Protein AF-A0A239ZWJ2-F1 (afdb_monomer_lite)

Radius of gyration: 12.0 Å; chains: 1; bounding box: 23×28×31 Å

Secondary structure (DSSP, 8-state):
--HHHHHHHHHHHHHTT-SEE-SGGGT--HHHHHHHHHHHHHTTSBS--EEETTEEEEETTT--B-HHHHHHHHHTHHHHHH---GGGHHHHH-

InterPro domains:
  IPR018597 Bacteriophage Tuc2009, YjcQ [PF09639] (4-92)
  IPR036388 Winged helix-like DNA-binding domain superfamily [G3DSA:1.10.10.10] (1-82)
  IPR036390 Winged helix DNA-binding domain superfamily [SSF46785] (5-81)

Sequence (94 aa):
MNKQKLRYAMLKEINKGKIRITAEDFDIEQDDFTEQAFFLKREGYITGYSKGDNLIWFDKGITWITESGEKYLRDNSALGKSYNLAKEIRDWIK

Organism: NCBI:txid643214

Structure (mmCIF, N/CA/C/O backbone):
data_AF-A0A239ZWJ2-F1
#
_entry.id   AF-A0A239ZWJ2-F1
#
loop_
_atom_site.group_PDB
_atom_site.id
_atom_site.type_symbol
_atom_site.label_atom_id
_atom_site.label_alt_id
_atom_site.label_comp_id
_atom_site.label_asym_id
_atom_site.label_entity_id
_atom_site.label_seq_id
_atom_site.pdbx_PDB_ins_code
_atom_site.Cartn_x
_atom_site.Cartn_y
_atom_site.Cartn_z
_atom_site.occupancy
_atom_site.B_iso_or_equiv
_atom_site.auth_seq_id
_atom_site.auth_comp_id
_atom_site.auth_asym_id
_atom_site.auth_atom_id
_atom_site.pdbx_PDB_model_num
ATOM 1 N N . MET A 1 1 ? -6.321 -13.435 -5.629 1.00 84.06 1 MET A N 1
ATOM 2 C CA . MET A 1 1 ? -5.676 -12.279 -4.990 1.00 84.06 1 MET A CA 1
ATOM 3 C C . MET A 1 1 ? -6.720 -11.303 -4.488 1.00 84.06 1 MET A C 1
ATOM 5 O O . MET A 1 1 ? -7.514 -10.769 -5.259 1.00 84.06 1 MET A O 1
ATOM 9 N N . ASN A 1 2 ? -6.720 -11.064 -3.186 1.00 92.88 2 ASN A N 1
ATOM 10 C CA . ASN A 1 2 ? -7.615 -10.146 -2.512 1.00 92.88 2 ASN A CA 1
ATOM 11 C C . ASN A 1 2 ? -7.077 -8.702 -2.563 1.00 92.88 2 ASN A C 1
ATOM 13 O O . ASN A 1 2 ? -6.165 -8.318 -1.826 1.00 92.88 2 ASN A O 1
ATOM 17 N N . LYS A 1 3 ? -7.702 -7.868 -3.403 1.00 94.69 3 LYS A N 1
ATOM 18 C CA . LYS A 1 3 ? -7.322 -6.457 -3.599 1.00 94.69 3 LYS A CA 1
ATOM 19 C C . LYS A 1 3 ? -7.401 -5.620 -2.313 1.00 94.69 3 LYS A C 1
ATOM 21 O O . LYS A 1 3 ? -6.581 -4.730 -2.108 1.00 94.69 3 LYS A O 1
ATOM 26 N N . GLN A 1 4 ? -8.362 -5.898 -1.426 1.00 95.12 4 GLN A N 1
ATOM 27 C CA . GLN A 1 4 ? -8.515 -5.168 -0.161 1.00 95.12 4 GLN A CA 1
ATOM 28 C C . GLN A 1 4 ? -7.336 -5.434 0.781 1.00 95.12 4 GLN A C 1
ATOM 30 O O . GLN A 1 4 ? -6.810 -4.491 1.380 1.00 95.12 4 GLN A O 1
ATOM 35 N N . LYS A 1 5 ? -6.901 -6.698 0.868 1.00 94.38 5 LYS A N 1
ATOM 36 C CA . LYS A 1 5 ? -5.719 -7.109 1.633 1.00 94.38 5 LYS A CA 1
ATOM 37 C C . LYS A 1 5 ? -4.442 -6.485 1.079 1.00 94.38 5 LYS A C 1
ATOM 39 O O . LYS A 1 5 ? -3.673 -5.927 1.855 1.00 94.38 5 LYS A O 1
ATOM 44 N N . LEU A 1 6 ? -4.260 -6.492 -0.244 1.00 95.31 6 LEU A N 1
ATOM 45 C CA . LEU A 1 6 ? -3.104 -5.859 -0.885 1.00 95.31 6 LEU A CA 1
ATOM 46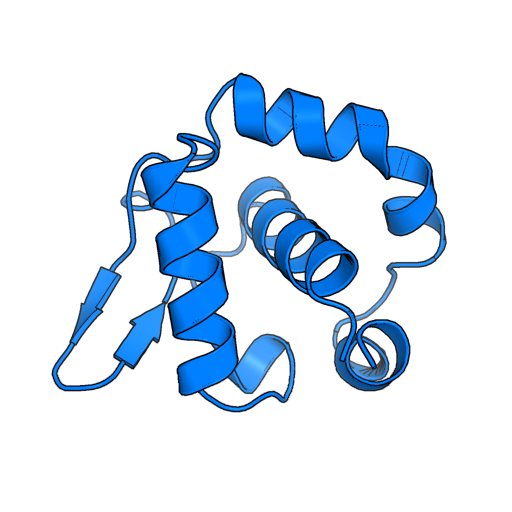 C C . LEU A 1 6 ? -3.032 -4.360 -0.565 1.00 95.31 6 LEU A C 1
ATOM 48 O O . LEU A 1 6 ? -2.027 -3.889 -0.039 1.00 95.31 6 LEU A O 1
ATOM 52 N N . ARG A 1 7 ? -4.129 -3.621 -0.774 1.00 96.69 7 ARG A N 1
ATOM 53 C CA . ARG A 1 7 ? -4.204 -2.189 -0.434 1.00 96.69 7 ARG A CA 1
ATOM 54 C C . ARG A 1 7 ? -3.922 -1.923 1.042 1.00 96.69 7 ARG A C 1
ATOM 56 O O . ARG A 1 7 ? -3.214 -0.974 1.369 1.00 96.69 7 ARG A O 1
ATOM 63 N N . TYR A 1 8 ? -4.458 -2.763 1.928 1.00 96.12 8 TYR A N 1
ATOM 64 C CA . TYR A 1 8 ? -4.184 -2.668 3.359 1.00 96.12 8 TYR A CA 1
ATOM 65 C C . TYR A 1 8 ? -2.694 -2.843 3.657 1.00 96.12 8 TYR A C 1
ATOM 67 O O . TYR A 1 8 ? -2.121 -2.020 4.364 1.00 96.12 8 TYR A O 1
ATOM 75 N N . ALA A 1 9 ? -2.061 -3.880 3.106 1.00 94.38 9 ALA A N 1
ATOM 76 C CA . ALA A 1 9 ? -0.648 -4.156 3.330 1.00 94.38 9 ALA A CA 1
ATOM 77 C C . ALA A 1 9 ? 0.248 -3.040 2.773 1.00 94.38 9 ALA A C 1
ATOM 79 O O . ALA A 1 9 ? 1.122 -2.550 3.482 1.00 94.38 9 ALA A O 1
ATOM 80 N N . MET A 1 10 ? -0.037 -2.559 1.562 1.00 95.50 10 MET A N 1
ATOM 81 C CA . MET A 1 10 ? 0.634 -1.412 0.942 1.00 95.50 10 MET A CA 1
ATOM 82 C C . MET A 1 10 ? 0.602 -0.168 1.841 1.00 95.50 10 MET A C 1
ATOM 84 O O . MET A 1 10 ? 1.647 0.399 2.161 1.00 95.50 10 MET A O 1
ATOM 88 N N . LEU A 1 11 ? -0.587 0.223 2.316 1.00 96.62 11 LEU A N 1
ATOM 89 C CA . LEU A 1 11 ? -0.742 1.334 3.261 1.00 96.62 11 LEU A CA 1
ATOM 90 C C . LEU A 1 11 ? -0.030 1.049 4.588 1.00 96.62 11 LEU A C 1
ATOM 92 O O . LEU A 1 11 ? 0.597 1.932 5.166 1.00 96.62 11 LEU A O 1
ATOM 96 N N . LYS A 1 12 ? -0.086 -0.189 5.082 1.00 94.50 12 LYS A N 1
ATOM 97 C CA . LYS A 1 12 ? 0.541 -0.561 6.350 1.00 94.50 12 LYS A CA 1
ATOM 98 C C . LYS A 1 12 ? 2.062 -0.427 6.291 1.00 94.50 12 LYS A C 1
ATOM 100 O O . LYS A 1 12 ? 2.645 0.033 7.270 1.00 94.50 12 LYS A O 1
ATOM 105 N N . GLU A 1 13 ? 2.694 -0.782 5.175 1.00 93.94 13 GLU A N 1
ATOM 106 C CA . GLU A 1 13 ? 4.141 -0.628 4.991 1.00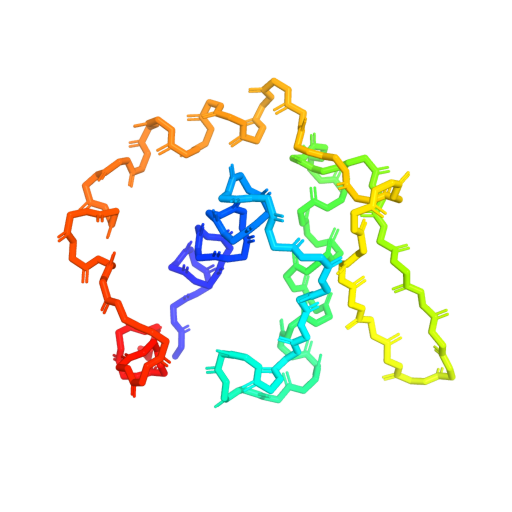 93.94 13 GLU A CA 1
ATOM 107 C C . GLU A 1 13 ? 4.565 0.845 4.908 1.00 93.94 13 GLU A C 1
ATOM 109 O O . GLU A 1 13 ? 5.568 1.218 5.524 1.00 93.94 13 GLU A O 1
ATOM 114 N N . ILE A 1 14 ? 3.766 1.711 4.264 1.00 95.00 14 ILE A N 1
ATOM 115 C CA . ILE A 1 14 ? 4.007 3.166 4.294 1.00 95.00 14 ILE A CA 1
ATOM 116 C C . ILE A 1 14 ? 3.898 3.672 5.742 1.00 95.00 14 ILE A C 1
ATOM 118 O O . ILE A 1 14 ? 4.784 4.376 6.224 1.00 95.00 14 ILE A O 1
ATOM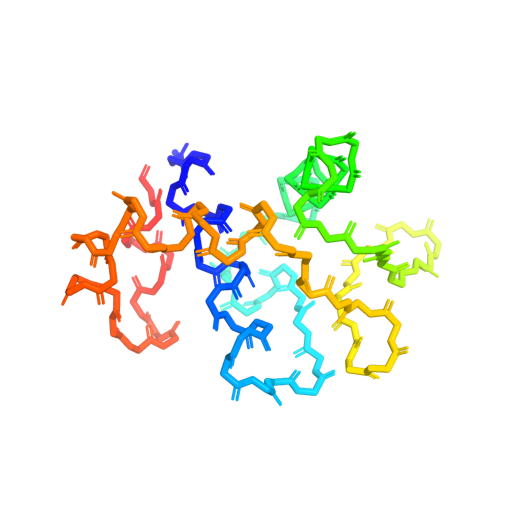 122 N N . ASN A 1 15 ? 2.856 3.255 6.473 1.00 93.50 15 ASN A N 1
ATOM 123 C CA . ASN A 1 15 ? 2.618 3.664 7.861 1.00 93.50 15 ASN A CA 1
ATOM 124 C C . ASN A 1 15 ? 3.709 3.177 8.829 1.00 93.50 15 ASN A C 1
ATOM 126 O O . ASN A 1 15 ? 3.962 3.814 9.847 1.00 93.50 15 ASN A O 1
ATOM 130 N N . LYS A 1 16 ? 4.347 2.035 8.546 1.00 91.44 16 LYS A N 1
ATOM 131 C CA . LYS A 1 16 ? 5.515 1.545 9.301 1.00 91.44 16 LYS A CA 1
ATOM 132 C C . LYS A 1 16 ? 6.782 2.364 9.024 1.00 91.44 16 LYS A C 1
ATOM 134 O O . LYS A 1 16 ? 7.786 2.164 9.701 1.00 91.44 16 LYS A O 1
ATOM 139 N N . GLY A 1 17 ? 6.748 3.274 8.050 1.00 89.62 17 GLY A N 1
ATOM 140 C CA . GLY A 1 17 ? 7.871 4.132 7.693 1.00 89.62 17 GLY A CA 1
ATOM 141 C C . GLY A 1 17 ? 8.914 3.451 6.811 1.00 89.62 17 GLY A C 1
ATOM 142 O O . GLY A 1 17 ? 10.068 3.889 6.807 1.00 89.62 17 GLY A O 1
ATOM 143 N N . LYS A 1 18 ? 8.539 2.393 6.075 1.00 90.44 18 LYS A N 1
ATOM 144 C CA . LYS A 1 18 ? 9.443 1.734 5.124 1.00 90.44 18 LYS A CA 1
ATOM 145 C C . LYS A 1 18 ? 9.891 2.736 4.053 1.00 90.44 18 LYS A C 1
ATOM 147 O O . LYS A 1 18 ? 9.096 3.534 3.565 1.00 90.44 18 LYS A O 1
ATOM 152 N N . ILE A 1 19 ? 11.185 2.722 3.721 1.00 93.25 19 ILE A N 1
ATOM 153 C CA . ILE A 1 19 ? 11.797 3.743 2.854 1.00 93.25 19 ILE A CA 1
ATOM 154 C C . ILE A 1 19 ? 11.312 3.620 1.409 1.00 93.25 19 ILE A C 1
ATOM 156 O O . ILE A 1 19 ? 10.988 4.635 0.800 1.00 93.25 19 ILE A O 1
ATOM 160 N N . ARG A 1 20 ? 11.269 2.392 0.883 1.00 95.38 20 ARG A N 1
ATOM 161 C CA . ARG A 1 20 ? 10.806 2.068 -0.467 1.00 95.38 20 ARG A CA 1
ATOM 162 C C . ARG A 1 20 ? 9.938 0.811 -0.422 1.00 95.38 20 ARG A C 1
ATOM 164 O O . ARG A 1 20 ? 10.273 -0.121 0.310 1.00 95.38 20 ARG A O 1
ATOM 171 N N . ILE A 1 21 ? 8.838 0.815 -1.169 1.00 95.50 21 ILE A N 1
ATOM 172 C CA . ILE A 1 21 ? 7.869 -0.285 -1.258 1.00 95.50 21 ILE A CA 1
ATOM 173 C C . ILE A 1 21 ? 7.600 -0.598 -2.731 1.00 95.50 21 ILE A C 1
ATOM 175 O O . ILE A 1 21 ? 7.146 0.288 -3.458 1.00 95.50 21 ILE A O 1
ATOM 179 N N . THR A 1 22 ? 7.857 -1.832 -3.157 1.00 95.94 22 THR A N 1
ATOM 180 C CA . THR A 1 22 ? 7.715 -2.295 -4.554 1.00 95.94 22 THR A CA 1
ATOM 181 C C . THR A 1 22 ? 6.772 -3.497 -4.661 1.00 95.94 22 THR A C 1
ATOM 183 O O . THR A 1 22 ? 6.364 -4.052 -3.644 1.00 95.94 22 THR A O 1
ATOM 186 N N . ALA A 1 23 ? 6.436 -3.926 -5.883 1.00 94.88 23 ALA A N 1
ATOM 187 C CA . ALA A 1 23 ? 5.665 -5.153 -6.116 1.00 94.88 23 ALA A CA 1
ATOM 188 C C . ALA A 1 23 ? 6.362 -6.411 -5.557 1.00 94.88 23 ALA A C 1
ATOM 190 O O . ALA A 1 23 ? 5.707 -7.271 -4.968 1.00 94.88 23 ALA A O 1
ATOM 191 N N . GLU A 1 24 ? 7.695 -6.472 -5.652 1.00 92.69 24 GLU A N 1
ATOM 192 C CA . GLU A 1 24 ? 8.516 -7.583 -5.147 1.00 92.69 24 GLU A CA 1
ATOM 193 C C . GLU A 1 24 ? 8.360 -7.798 -3.636 1.00 92.69 24 GLU A C 1
ATOM 195 O O . GLU A 1 24 ? 8.363 -8.932 -3.169 1.00 92.69 24 GLU A O 1
ATOM 200 N N . ASP A 1 25 ? 8.141 -6.729 -2.863 1.00 91.19 25 ASP A N 1
ATOM 201 C CA . ASP A 1 25 ? 7.921 -6.827 -1.414 1.00 91.19 25 ASP A CA 1
ATOM 202 C C . ASP A 1 25 ? 6.654 -7.609 -1.038 1.00 91.19 25 ASP A C 1
ATOM 204 O O . ASP A 1 25 ? 6.539 -8.093 0.090 1.00 91.19 25 ASP A O 1
ATOM 208 N N . PHE A 1 26 ? 5.696 -7.697 -1.963 1.00 90.94 26 PHE A N 1
ATOM 209 C CA . PHE A 1 26 ? 4.454 -8.460 -1.820 1.00 90.94 26 PHE A CA 1
ATOM 210 C C . PHE A 1 26 ? 4.493 -9.763 -2.621 1.00 90.94 26 PHE A C 1
ATOM 212 O O . PHE A 1 26 ? 3.576 -10.576 -2.506 1.00 90.94 26 PHE A O 1
ATOM 219 N N . ASP A 1 27 ? 5.560 -9.956 -3.399 1.00 91.06 27 ASP A N 1
ATOM 220 C CA . ASP A 1 27 ? 5.797 -11.106 -4.256 1.00 91.06 27 ASP A CA 1
ATOM 221 C C . ASP A 1 27 ? 4.654 -11.324 -5.274 1.00 91.06 27 ASP A C 1
ATOM 223 O O . ASP A 1 27 ? 4.138 -12.437 -5.452 1.00 91.06 27 ASP A O 1
ATOM 227 N N . ILE A 1 28 ? 4.231 -10.209 -5.888 1.00 91.94 28 ILE A N 1
ATOM 228 C CA . ILE A 1 28 ? 3.155 -10.084 -6.885 1.00 91.94 28 ILE A CA 1
ATOM 229 C C . ILE A 1 28 ? 3.668 -9.440 -8.178 1.00 91.94 28 ILE A C 1
ATOM 231 O O . ILE A 1 28 ? 4.739 -8.834 -8.204 1.00 91.94 28 ILE A O 1
ATOM 235 N N . GLU A 1 29 ? 2.852 -9.504 -9.228 1.00 94.12 29 GLU A N 1
ATOM 236 C CA . GLU A 1 29 ? 3.125 -8.837 -10.500 1.00 94.12 29 GLU A CA 1
ATOM 237 C C . GLU A 1 29 ? 3.067 -7.306 -10.381 1.00 94.12 29 GLU A C 1
ATOM 239 O O . GLU A 1 29 ? 2.268 -6.731 -9.629 1.00 94.12 29 GLU A O 1
ATOM 244 N N . GLN A 1 30 ? 3.890 -6.626 -11.181 1.00 94.94 30 GLN A N 1
ATOM 245 C CA . GLN A 1 30 ? 3.953 -5.163 -11.192 1.00 94.94 30 GLN A CA 1
ATOM 246 C C . GLN A 1 30 ? 2.614 -4.519 -11.579 1.00 94.94 30 GLN A C 1
ATOM 248 O O . GLN A 1 30 ? 2.270 -3.459 -11.046 1.00 94.94 30 GLN A O 1
ATOM 253 N N . ASP A 1 31 ? 1.853 -5.140 -12.479 1.00 95.06 31 ASP A N 1
ATOM 254 C CA . ASP A 1 31 ? 0.563 -4.621 -12.941 1.00 95.06 31 ASP A CA 1
ATOM 255 C C . ASP A 1 31 ? -0.470 -4.589 -11.813 1.00 95.06 31 ASP A C 1
ATOM 257 O O . ASP A 1 31 ? -1.179 -3.594 -11.643 1.00 95.06 31 ASP A O 1
ATOM 261 N N . ASP A 1 32 ? -0.494 -5.623 -10.973 1.00 95.31 32 ASP A N 1
ATOM 262 C CA . ASP A 1 32 ? -1.384 -5.681 -9.818 1.00 95.31 32 ASP A CA 1
ATOM 263 C C . ASP A 1 32 ? -1.040 -4.598 -8.788 1.00 95.31 32 ASP A C 1
ATOM 265 O O . ASP A 1 32 ? -1.926 -3.906 -8.271 1.00 95.31 32 ASP A O 1
ATOM 269 N N . PHE A 1 33 ? 0.255 -4.415 -8.506 1.00 96.19 33 PHE A N 1
ATOM 270 C CA . PHE A 1 33 ? 0.728 -3.348 -7.625 1.00 96.19 33 PHE A CA 1
ATOM 271 C C . PHE A 1 33 ? 0.354 -1.967 -8.179 1.00 96.19 33 PHE A C 1
ATOM 273 O O . PHE A 1 33 ? -0.148 -1.107 -7.451 1.00 96.19 33 PHE A O 1
ATOM 280 N N . THR A 1 34 ? 0.555 -1.771 -9.482 1.00 96.69 34 THR A N 1
ATOM 281 C CA . THR A 1 34 ? 0.262 -0.533 -10.214 1.00 96.69 34 THR A CA 1
ATOM 282 C C . THR A 1 34 ? -1.226 -0.197 -10.174 1.00 96.69 34 THR A C 1
ATOM 284 O O . THR A 1 34 ? -1.589 0.930 -9.825 1.00 96.69 34 THR A O 1
ATOM 287 N N . GLU A 1 35 ? -2.100 -1.173 -10.435 1.00 97.06 35 GLU A N 1
ATOM 288 C CA . GLU A 1 35 ? -3.553 -0.997 -10.357 1.00 97.06 35 GLU A CA 1
ATOM 289 C C . GLU A 1 35 ? -3.970 -0.521 -8.956 1.00 97.06 35 GLU A C 1
ATOM 291 O O . GLU A 1 35 ? -4.750 0.430 -8.812 1.00 97.06 35 GLU A O 1
ATOM 296 N N . GLN A 1 36 ? -3.420 -1.141 -7.905 1.00 97.81 36 GLN A N 1
ATOM 297 C CA . GLN A 1 36 ? -3.752 -0.764 -6.534 1.00 97.81 36 GLN A CA 1
ATOM 298 C C . GLN A 1 36 ? -3.146 0.585 -6.132 1.00 97.81 36 GLN A C 1
ATOM 300 O O . GLN A 1 36 ? -3.810 1.352 -5.435 1.00 97.81 36 GLN A O 1
ATOM 305 N N . ALA A 1 37 ? -1.944 0.928 -6.598 1.00 97.69 37 ALA A N 1
ATOM 306 C CA . ALA A 1 37 ? -1.344 2.241 -6.377 1.00 97.69 37 ALA A CA 1
ATOM 307 C C . ALA A 1 37 ? -2.180 3.365 -7.012 1.00 97.69 37 ALA A C 1
ATOM 309 O O . ALA A 1 37 ? -2.451 4.380 -6.362 1.00 97.69 37 ALA A O 1
ATOM 310 N N . PHE A 1 38 ? -2.665 3.161 -8.242 1.00 97.88 38 PHE A N 1
ATOM 311 C CA . PHE A 1 38 ? -3.575 4.096 -8.904 1.00 97.88 38 PHE A CA 1
ATOM 312 C C . PHE A 1 38 ? -4.891 4.244 -8.156 1.00 97.88 38 PHE A C 1
ATOM 314 O O . PHE A 1 38 ? -5.345 5.370 -7.955 1.00 97.88 38 PHE A O 1
ATOM 321 N N . PHE A 1 39 ? -5.485 3.137 -7.705 1.00 98.31 39 PHE A N 1
ATOM 322 C CA . PHE A 1 39 ? -6.685 3.182 -6.875 1.00 98.31 39 PHE A CA 1
ATOM 323 C C . PHE A 1 39 ? -6.439 4.002 -5.604 1.00 98.31 39 PHE A C 1
ATOM 325 O O . PHE A 1 39 ? -7.169 4.950 -5.329 1.00 98.31 39 PHE A O 1
ATOM 332 N N . LEU A 1 40 ? -5.376 3.689 -4.856 1.00 98.44 40 LEU A N 1
ATOM 333 C CA . LEU A 1 40 ? -5.057 4.373 -3.605 1.00 98.44 40 LEU A CA 1
ATOM 334 C C . LEU A 1 40 ? -4.866 5.877 -3.803 1.00 98.44 40 LEU A C 1
ATOM 336 O O . LEU A 1 40 ? -5.331 6.672 -2.987 1.00 98.44 40 LEU A O 1
ATOM 340 N N . LYS A 1 41 ? -4.209 6.277 -4.895 1.00 98.31 41 LYS A N 1
ATOM 341 C CA . LYS A 1 41 ? -4.009 7.687 -5.220 1.00 98.31 41 LYS A CA 1
ATOM 342 C C . LYS A 1 41 ? -5.303 8.369 -5.672 1.00 98.31 41 LYS A C 1
ATOM 344 O O . LYS A 1 41 ? -5.574 9.484 -5.228 1.00 98.31 41 LYS A O 1
ATOM 349 N N . ARG A 1 42 ? -6.090 7.725 -6.538 1.00 98.44 42 ARG A N 1
ATOM 350 C CA . ARG A 1 42 ? -7.344 8.275 -7.079 1.00 98.44 42 ARG A CA 1
ATOM 351 C C . ARG A 1 42 ? -8.384 8.502 -5.987 1.00 98.44 42 ARG A C 1
ATOM 353 O O . ARG A 1 42 ? -8.983 9.568 -5.950 1.00 98.44 42 ARG A O 1
ATOM 360 N N . GLU A 1 43 ? -8.541 7.543 -5.079 1.00 98.38 43 GLU A N 1
ATOM 361 C CA . GLU A 1 43 ? -9.467 7.645 -3.940 1.00 98.38 43 GLU A CA 1
ATOM 362 C C . GLU A 1 43 ? -8.905 8.508 -2.792 1.00 98.38 43 GLU A C 1
ATOM 364 O O . GLU A 1 43 ? -9.524 8.660 -1.740 1.00 98.38 43 GLU A O 1
ATOM 369 N N . GLY A 1 44 ? -7.707 9.074 -2.971 1.00 98.38 44 GLY A N 1
ATOM 370 C CA . GLY A 1 44 ? -7.108 10.006 -2.028 1.00 98.38 44 GLY A CA 1
ATOM 371 C C . GLY A 1 44 ? -6.597 9.370 -0.740 1.00 98.38 44 GLY A C 1
ATOM 372 O O . GLY A 1 44 ? -6.432 10.099 0.229 1.00 98.38 44 GLY A O 1
ATOM 373 N N . TYR A 1 45 ? -6.328 8.060 -0.701 1.00 98.56 45 TYR A N 1
ATOM 374 C CA . TYR A 1 45 ? -5.717 7.376 0.452 1.00 98.56 45 TYR A CA 1
ATOM 375 C C . TYR A 1 45 ? -4.214 7.659 0.592 1.00 98.56 45 TYR A C 1
ATOM 377 O O . TYR A 1 45 ? -3.657 7.560 1.687 1.00 98.56 45 TYR A O 1
ATOM 385 N N . ILE A 1 46 ? -3.557 8.006 -0.518 1.00 98.50 46 ILE A N 1
ATOM 386 C CA . ILE A 1 46 ? -2.156 8.440 -0.556 1.00 98.50 46 ILE A CA 1
ATOM 387 C C . ILE A 1 46 ? -1.996 9.727 -1.368 1.00 98.50 46 ILE A C 1
ATOM 389 O O . ILE A 1 46 ? -2.763 10.013 -2.291 1.00 98.50 46 ILE A O 1
ATOM 393 N N . THR A 1 47 ? -0.962 10.506 -1.061 1.00 97.88 47 THR A N 1
ATOM 394 C CA . THR A 1 47 ? -0.673 11.778 -1.741 1.00 97.88 47 THR A CA 1
ATOM 395 C C . THR A 1 47 ? -0.014 11.612 -3.103 1.00 97.88 47 THR A C 1
ATOM 397 O O . THR A 1 47 ? -0.158 12.497 -3.943 1.00 97.88 47 THR A O 1
ATOM 400 N N . GLY A 1 48 ? 0.689 10.512 -3.362 1.00 96.38 48 GLY A N 1
ATOM 401 C CA . GLY A 1 48 ? 1.464 10.323 -4.587 1.00 96.38 48 GLY A CA 1
ATOM 402 C C . GLY A 1 48 ? 2.152 8.967 -4.625 1.00 96.38 48 GLY A C 1
ATOM 403 O O . GLY A 1 48 ? 1.989 8.168 -3.712 1.00 96.38 48 GLY A O 1
ATOM 404 N N . TYR A 1 49 ? 2.905 8.726 -5.690 1.00 97.12 49 TYR A N 1
ATOM 405 C CA . TYR A 1 49 ? 3.778 7.569 -5.864 1.00 97.12 49 TYR A CA 1
ATOM 406 C C . TYR A 1 49 ? 4.916 7.943 -6.811 1.00 97.12 49 TYR A C 1
ATOM 408 O O . TYR A 1 49 ? 4.800 8.891 -7.594 1.00 97.12 49 TYR A O 1
ATOM 416 N N . SER A 1 50 ? 6.007 7.193 -6.741 1.00 97.19 50 SER A N 1
ATOM 417 C CA . SER A 1 50 ? 7.107 7.311 -7.689 1.00 97.19 50 SER A CA 1
ATOM 418 C C . SER A 1 50 ? 6.808 6.470 -8.929 1.00 97.19 50 SER A C 1
ATOM 420 O O . SER A 1 50 ? 6.142 5.435 -8.843 1.00 97.19 50 SER A O 1
ATOM 422 N N . LYS A 1 51 ? 7.292 6.917 -10.090 1.00 95.38 51 LYS A N 1
ATOM 423 C CA . LYS A 1 51 ? 7.159 6.188 -11.355 1.00 95.38 51 LYS A CA 1
ATOM 424 C C . LYS A 1 51 ? 8.462 6.220 -12.152 1.00 95.38 51 LYS A C 1
ATOM 426 O O . LYS A 1 51 ? 9.145 7.244 -12.171 1.00 95.38 51 LYS A O 1
ATOM 431 N N . GLY A 1 52 ? 8.758 5.111 -12.814 1.00 92.31 52 GLY A N 1
ATOM 432 C CA . GLY A 1 52 ? 9.769 4.957 -13.863 1.00 92.31 52 GLY A CA 1
ATOM 433 C C . GLY A 1 52 ? 9.121 4.324 -15.094 1.00 92.31 52 GLY A C 1
ATOM 434 O O . GLY A 1 52 ? 7.897 4.210 -15.116 1.00 92.31 52 GLY A O 1
ATOM 435 N N . ASP A 1 53 ? 9.919 3.904 -16.080 1.00 87.38 53 ASP A N 1
ATOM 436 C CA . ASP A 1 53 ? 9.454 3.450 -17.404 1.00 87.38 53 ASP A CA 1
ATOM 437 C C . ASP A 1 53 ? 8.148 2.645 -17.360 1.00 87.38 53 ASP A C 1
ATOM 439 O O . ASP A 1 53 ? 7.121 3.121 -17.833 1.00 87.38 53 ASP A O 1
ATOM 443 N N . ASN A 1 54 ? 8.172 1.480 -16.707 1.00 85.19 54 ASN A N 1
ATOM 444 C CA . ASN A 1 54 ? 7.006 0.608 -16.531 1.00 85.19 54 ASN A CA 1
ATOM 445 C C . ASN A 1 54 ? 6.817 0.175 -15.067 1.00 85.19 54 ASN A C 1
ATOM 447 O O . ASN A 1 54 ? 6.228 -0.865 -14.791 1.00 85.19 54 ASN A O 1
ATOM 451 N N . LEU A 1 55 ? 7.361 0.943 -14.118 1.00 93.12 55 LEU A N 1
ATOM 452 C CA . LEU A 1 55 ? 7.367 0.588 -12.698 1.00 93.12 55 LEU A CA 1
ATOM 453 C C . LEU A 1 55 ? 6.757 1.702 -11.848 1.00 93.12 55 LEU A C 1
ATOM 455 O O . LEU A 1 55 ? 7.025 2.887 -12.054 1.00 93.12 55 LEU A O 1
ATOM 459 N N . ILE A 1 56 ? 5.999 1.293 -10.836 1.00 95.94 56 ILE A N 1
ATOM 460 C CA . ILE A 1 56 ? 5.501 2.133 -9.746 1.00 95.94 56 ILE A CA 1
ATOM 461 C C . ILE A 1 56 ? 5.991 1.564 -8.427 1.00 95.94 56 ILE A C 1
ATOM 463 O O . ILE A 1 56 ? 5.954 0.354 -8.206 1.00 95.94 56 ILE A O 1
ATOM 467 N N . TRP A 1 57 ? 6.399 2.460 -7.538 1.00 97.25 57 TRP A N 1
ATOM 468 C CA . TRP A 1 57 ? 6.770 2.142 -6.167 1.00 97.25 57 TRP A CA 1
ATOM 469 C C . TRP A 1 57 ? 6.426 3.318 -5.250 1.00 97.25 57 TRP A C 1
ATOM 471 O O . TRP A 1 57 ? 6.163 4.438 -5.702 1.00 97.25 57 TRP A O 1
ATOM 481 N N . PHE A 1 58 ? 6.436 3.075 -3.944 1.00 97.50 58 PHE A N 1
ATOM 482 C CA . PHE A 1 58 ? 6.276 4.133 -2.950 1.00 97.50 58 PHE A CA 1
ATOM 483 C C . PHE A 1 58 ? 7.612 4.457 -2.313 1.00 97.50 58 PHE A C 1
ATOM 485 O O . PHE A 1 58 ? 8.311 3.549 -1.879 1.00 97.50 58 PHE A O 1
ATOM 492 N N . ASP A 1 59 ? 7.934 5.745 -2.231 1.00 96.44 59 ASP A N 1
ATOM 493 C CA . ASP A 1 59 ? 9.108 6.253 -1.527 1.00 96.44 59 ASP A CA 1
ATOM 494 C C . ASP A 1 59 ? 8.689 7.150 -0.368 1.00 96.44 59 ASP A C 1
ATOM 496 O O . ASP A 1 59 ? 7.816 8.020 -0.506 1.00 96.44 59 ASP A O 1
ATOM 500 N N . LYS A 1 60 ? 9.388 7.006 0.756 1.00 93.38 60 LYS A N 1
ATOM 501 C CA . LYS A 1 60 ? 9.334 7.971 1.851 1.00 93.38 60 LYS A CA 1
ATOM 502 C C . LYS A 1 60 ? 9.715 9.358 1.325 1.00 93.38 60 LYS A C 1
ATOM 504 O O . LYS A 1 60 ? 10.732 9.516 0.658 1.00 93.38 60 LYS A O 1
ATOM 509 N N . GLY A 1 61 ? 8.904 10.367 1.639 1.00 92.19 61 GLY A N 1
ATOM 510 C CA . GLY A 1 61 ? 9.084 11.733 1.134 1.00 92.19 61 GLY A CA 1
ATOM 511 C C . GLY A 1 61 ? 8.205 12.074 -0.072 1.00 92.19 61 GLY A C 1
ATOM 512 O O . GLY A 1 61 ? 7.858 13.239 -0.250 1.00 92.19 61 GLY A O 1
ATOM 513 N N . ILE A 1 62 ? 7.787 11.073 -0.851 1.00 95.00 62 ILE A N 1
ATOM 514 C CA . ILE A 1 62 ? 6.922 11.243 -2.032 1.00 95.00 62 ILE A CA 1
ATOM 515 C C . ILE A 1 62 ? 5.514 10.723 -1.737 1.00 95.00 62 ILE A C 1
ATOM 517 O O . ILE A 1 62 ? 4.510 11.370 -2.045 1.00 95.00 62 ILE A O 1
ATOM 521 N N . THR A 1 63 ? 5.442 9.5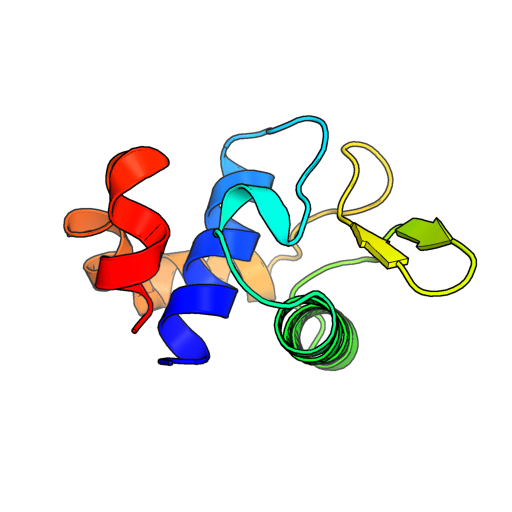43 -1.125 1.00 97.69 63 THR A N 1
ATOM 522 C CA . THR A 1 63 ? 4.188 8.873 -0.789 1.00 97.69 63 THR A CA 1
ATOM 523 C C . THR A 1 63 ? 3.868 9.084 0.682 1.00 97.69 63 THR A C 1
ATOM 525 O O . THR A 1 63 ? 4.554 8.557 1.556 1.00 97.69 63 THR A O 1
ATOM 528 N N . TRP A 1 64 ? 2.804 9.833 0.953 1.00 96.81 64 TRP A N 1
ATOM 529 C CA . TRP A 1 64 ? 2.274 10.042 2.295 1.00 96.81 64 TRP A CA 1
ATOM 530 C C . TRP A 1 64 ? 0.872 9.458 2.385 1.00 96.81 64 TRP A C 1
ATOM 532 O O . TRP A 1 64 ? 0.090 9.570 1.439 1.00 96.81 64 TRP A O 1
ATOM 542 N N . ILE A 1 65 ? 0.556 8.840 3.521 1.00 97.75 65 ILE A N 1
ATOM 543 C CA . ILE A 1 65 ? -0.814 8.440 3.837 1.00 97.75 65 ILE A CA 1
ATOM 544 C C . ILE A 1 65 ? -1.603 9.697 4.196 1.00 97.75 65 ILE A C 1
ATOM 546 O O . ILE A 1 65 ? -1.116 10.560 4.922 1.00 97.75 65 ILE A O 1
ATOM 550 N N . THR A 1 66 ? -2.812 9.804 3.664 1.00 98.44 66 THR A N 1
ATOM 551 C CA . THR A 1 66 ? -3.754 10.872 4.013 1.00 98.44 66 THR A CA 1
ATOM 552 C C . THR A 1 66 ? -4.611 10.465 5.211 1.00 98.44 66 THR A C 1
ATOM 554 O O . THR A 1 66 ? -4.668 9.294 5.583 1.00 98.44 66 THR A O 1
ATOM 557 N N . GLU A 1 67 ? -5.383 11.399 5.766 1.00 98.19 67 GLU A N 1
ATOM 558 C CA . GLU A 1 67 ? -6.347 11.084 6.828 1.00 98.19 67 GLU A CA 1
ATOM 559 C C . GLU A 1 67 ? -7.314 9.947 6.438 1.00 98.19 67 GLU A C 1
ATOM 561 O O . GLU A 1 67 ? -7.598 9.057 7.245 1.00 98.19 67 GLU A O 1
ATOM 566 N N . SER A 1 68 ? -7.785 9.920 5.184 1.00 98.25 68 SER A N 1
ATOM 567 C CA . SER A 1 68 ? -8.659 8.847 4.698 1.00 98.25 68 SER A CA 1
ATOM 568 C C . SER A 1 68 ? -7.927 7.504 4.624 1.00 98.25 68 SER A C 1
ATOM 570 O O . SER A 1 68 ? -8.521 6.468 4.928 1.00 98.25 68 SER A O 1
ATOM 572 N N . GLY A 1 69 ? -6.637 7.501 4.273 1.00 98.06 69 GLY A N 1
ATOM 573 C CA . GLY A 1 69 ? -5.798 6.303 4.281 1.00 98.06 69 GLY A CA 1
ATOM 574 C C . GLY A 1 69 ? -5.558 5.771 5.694 1.00 98.06 69 GLY A C 1
ATOM 575 O O . GLY A 1 69 ? -5.654 4.563 5.928 1.00 98.06 69 GLY A O 1
ATOM 576 N N . GLU A 1 70 ? -5.346 6.652 6.672 1.00 97.88 70 GLU A N 1
ATOM 577 C CA . GLU A 1 70 ? -5.263 6.249 8.078 1.00 97.88 70 GLU A CA 1
ATOM 578 C C . GLU A 1 70 ? -6.595 5.691 8.583 1.00 97.88 70 GLU A C 1
ATOM 580 O O . GLU A 1 70 ? -6.625 4.671 9.278 1.00 97.88 70 GLU A O 1
ATOM 585 N N . LYS A 1 71 ? -7.713 6.328 8.211 1.00 98.00 71 LYS A N 1
ATOM 586 C CA . LYS A 1 71 ? -9.049 5.829 8.545 1.00 98.00 71 LYS A CA 1
ATOM 587 C C . LYS A 1 71 ? -9.266 4.434 7.962 1.00 98.00 71 LYS A C 1
ATOM 589 O O . LYS A 1 71 ? -9.694 3.545 8.693 1.00 98.00 71 LYS A O 1
ATOM 594 N N . TYR A 1 72 ? -8.892 4.215 6.702 1.00 97.19 72 TYR A N 1
ATOM 595 C CA . TYR A 1 72 ? -8.951 2.898 6.071 1.00 97.19 72 TYR A CA 1
ATOM 596 C C . TYR A 1 72 ? -8.164 1.851 6.874 1.00 97.19 72 TYR A C 1
ATOM 598 O O . TYR A 1 72 ? -8.673 0.756 7.124 1.00 97.19 72 TYR A O 1
ATOM 606 N N . LEU A 1 73 ? -6.950 2.177 7.334 1.00 96.38 73 LEU A N 1
ATOM 607 C CA . LEU A 1 73 ? -6.150 1.276 8.170 1.00 96.38 73 LEU A CA 1
ATOM 608 C C . LEU A 1 73 ? -6.819 0.956 9.517 1.00 96.38 73 LEU A C 1
ATOM 610 O O . LEU A 1 73 ? -6.738 -0.188 9.973 1.00 96.38 73 LEU A O 1
ATOM 614 N N . ARG A 1 74 ? -7.473 1.936 10.153 1.00 95.88 74 ARG A N 1
ATOM 615 C CA . ARG A 1 74 ? -8.201 1.741 11.420 1.00 95.88 74 ARG A CA 1
ATOM 616 C C . ARG A 1 74 ? -9.443 0.871 11.234 1.00 95.88 74 ARG A C 1
ATOM 618 O O . ARG A 1 74 ? -9.594 -0.123 11.948 1.00 95.88 74 ARG A O 1
ATOM 625 N N . ASP A 1 75 ? -10.274 1.201 10.247 1.00 96.25 75 ASP A N 1
ATOM 626 C CA . ASP A 1 75 ? -11.514 0.480 9.933 1.00 96.25 75 ASP A CA 1
ATOM 627 C C . ASP A 1 75 ? -11.234 -0.990 9.570 1.00 96.25 75 ASP A C 1
ATOM 629 O O . ASP A 1 75 ? -12.019 -1.880 9.883 1.00 96.25 75 ASP A O 1
ATOM 633 N N . ASN A 1 76 ? -10.075 -1.260 8.958 1.00 94.12 76 ASN A N 1
ATOM 634 C CA . ASN A 1 76 ? -9.647 -2.599 8.550 1.00 94.12 76 ASN A CA 1
ATOM 635 C C . ASN A 1 76 ? -8.599 -3.212 9.499 1.00 94.12 76 ASN A C 1
ATOM 637 O O . ASN A 1 76 ? -7.892 -4.147 9.127 1.00 94.12 76 ASN A O 1
ATOM 641 N N . SER A 1 77 ? -8.477 -2.716 10.734 1.00 89.25 77 SER A N 1
ATOM 642 C CA . SER A 1 77 ? -7.449 -3.148 11.698 1.00 89.25 77 SER A CA 1
ATOM 643 C C . SER A 1 77 ? -7.449 -4.653 12.006 1.00 89.25 77 SER A C 1
ATOM 645 O O . SER A 1 77 ? -6.406 -5.198 12.370 1.00 89.25 77 SER A O 1
ATOM 647 N N . ALA A 1 78 ? -8.574 -5.347 11.802 1.00 87.38 78 ALA A N 1
ATOM 648 C CA . ALA A 1 78 ? -8.656 -6.803 11.899 1.00 87.38 78 ALA A CA 1
ATOM 649 C C . ALA A 1 78 ? -7.727 -7.520 10.900 1.00 87.38 78 ALA A C 1
ATOM 651 O O . ALA A 1 78 ? -7.083 -8.498 11.277 1.00 87.38 78 ALA A O 1
ATOM 652 N N . LEU A 1 79 ? -7.575 -6.993 9.675 1.00 85.56 79 LEU A N 1
ATOM 653 C CA . LEU A 1 79 ? -6.607 -7.496 8.690 1.00 85.56 79 LEU A CA 1
ATOM 654 C C . LEU A 1 79 ? -5.178 -7.406 9.237 1.00 85.56 79 LEU A C 1
ATOM 656 O O . LEU A 1 79 ? -4.389 -8.339 9.092 1.00 85.56 79 LEU A O 1
ATOM 660 N N . GLY A 1 80 ? -4.889 -6.318 9.955 1.00 78.50 80 GLY A N 1
ATOM 661 C CA . GLY A 1 80 ? -3.617 -6.062 10.624 1.00 78.50 80 GLY A CA 1
ATOM 662 C C . GLY A 1 80 ? -3.230 -7.090 11.682 1.00 78.50 80 GLY A C 1
ATOM 663 O O . GLY A 1 80 ? -2.044 -7.296 11.898 1.00 78.50 80 GLY A O 1
ATOM 664 N N . LYS A 1 81 ? -4.199 -7.760 12.322 1.00 79.06 81 LYS A N 1
ATOM 665 C CA . LYS A 1 81 ? -3.915 -8.807 13.321 1.00 79.06 81 LYS A CA 1
ATOM 666 C C . LYS A 1 81 ? -3.347 -10.073 12.681 1.00 79.06 81 LYS A C 1
ATOM 668 O O . LYS A 1 81 ?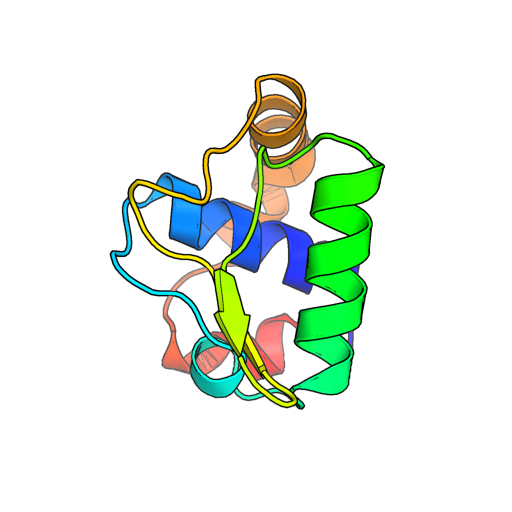 -2.502 -10.729 13.276 1.00 79.06 81 LYS A O 1
ATOM 673 N N . SER A 1 82 ? -3.816 -10.398 11.476 1.00 76.75 82 SER A N 1
ATOM 674 C CA . SER A 1 82 ? -3.322 -11.526 10.673 1.00 76.75 82 SER A CA 1
ATOM 675 C C . SER A 1 82 ? -2.118 -11.172 9.798 1.00 76.75 82 SER A C 1
ATOM 677 O O . SER A 1 82 ? -1.460 -12.057 9.270 1.00 76.75 82 SER A O 1
ATOM 679 N N . TYR A 1 83 ? -1.841 -9.880 9.634 1.00 72.81 83 TYR A N 1
ATOM 680 C CA . TYR A 1 83 ? -0.741 -9.368 8.832 1.00 72.81 83 TYR A CA 1
ATOM 681 C C . TYR A 1 83 ? 0.532 -9.261 9.681 1.00 72.81 83 TYR A C 1
ATOM 683 O O . TYR A 1 83 ? 0.773 -8.241 10.324 1.00 72.81 83 TYR A O 1
ATOM 691 N N . ASN A 1 84 ? 1.357 -10.306 9.676 1.00 66.88 84 ASN A N 1
ATOM 692 C CA . ASN A 1 84 ? 2.690 -10.302 10.272 1.00 66.88 84 ASN A CA 1
ATOM 693 C C . ASN A 1 84 ? 3.667 -10.998 9.316 1.00 66.88 84 ASN A C 1
ATOM 695 O O . ASN A 1 84 ? 3.339 -12.036 8.764 1.00 66.88 84 ASN A O 1
ATOM 699 N N . LEU A 1 85 ? 4.872 -10.437 9.170 1.00 58.47 85 LEU A N 1
ATOM 700 C CA . LEU A 1 85 ? 5.973 -10.913 8.314 1.00 58.47 85 LEU A CA 1
ATOM 701 C C . LEU A 1 85 ? 5.830 -10.707 6.790 1.00 58.47 85 LEU A C 1
ATOM 703 O O . LEU A 1 85 ? 4.861 -11.105 6.156 1.00 58.47 85 LEU A O 1
ATOM 707 N N . ALA A 1 86 ? 6.899 -10.179 6.180 1.00 63.22 86 ALA A N 1
ATOM 708 C CA . ALA A 1 86 ? 7.039 -10.049 4.726 1.00 63.22 86 ALA A CA 1
ATOM 709 C C . ALA A 1 86 ? 7.086 -11.406 3.995 1.00 63.22 86 ALA A C 1
ATOM 711 O O . ALA A 1 86 ? 6.720 -11.485 2.834 1.00 63.22 86 ALA A O 1
ATOM 712 N N . LYS A 1 87 ? 7.507 -12.491 4.663 1.00 62.03 87 LYS A N 1
ATOM 713 C CA . LYS A 1 87 ? 7.663 -13.807 4.016 1.00 62.03 87 LYS A CA 1
ATOM 714 C C . LYS A 1 87 ? 6.347 -14.550 3.751 1.00 62.03 87 LYS A C 1
ATOM 716 O O . LYS A 1 87 ? 6.336 -15.435 2.910 1.00 62.03 87 LYS A O 1
ATOM 721 N N . GLU A 1 88 ? 5.255 -14.188 4.423 1.00 74.69 88 GLU A N 1
ATOM 722 C CA . GLU A 1 88 ? 3.94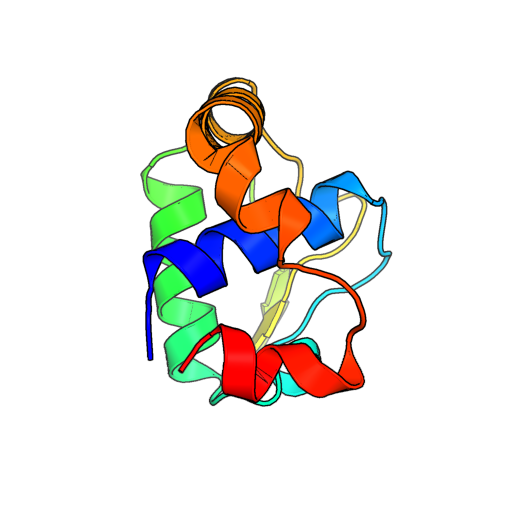5 -14.853 4.271 1.00 74.69 88 GLU A CA 1
ATOM 723 C C . GLU A 1 88 ? 2.907 -13.961 3.580 1.00 74.69 88 GLU A C 1
ATOM 725 O O . GLU A 1 88 ? 1.750 -14.339 3.385 1.00 74.69 88 GLU A O 1
ATOM 730 N N . ILE A 1 89 ? 3.324 -12.759 3.179 1.00 80.81 89 ILE A N 1
ATOM 731 C CA . ILE A 1 89 ? 2.435 -11.735 2.645 1.00 80.81 89 ILE A CA 1
ATOM 732 C C . ILE A 1 89 ? 1.710 -12.208 1.385 1.00 80.81 89 ILE A C 1
ATOM 734 O O . ILE A 1 89 ? 0.515 -11.968 1.247 1.00 80.81 89 ILE A O 1
ATOM 738 N N . ARG A 1 90 ? 2.389 -12.951 0.506 1.00 81.00 90 ARG A N 1
ATOM 739 C CA . ARG A 1 90 ? 1.804 -13.448 -0.739 1.00 81.00 90 ARG A CA 1
ATOM 740 C C . ARG A 1 90 ? 0.604 -14.351 -0.472 1.00 81.00 90 ARG A C 1
ATOM 742 O O . ARG A 1 90 ? -0.463 -14.143 -1.043 1.00 81.00 90 ARG A O 1
ATOM 749 N N . ASP A 1 91 ? 0.770 -15.345 0.394 1.00 85.19 91 ASP A N 1
ATOM 750 C CA . ASP A 1 91 ? -0.289 -16.311 0.690 1.00 85.19 91 ASP A CA 1
ATOM 751 C C . ASP A 1 91 ? -1.403 -15.687 1.525 1.00 85.19 91 ASP A C 1
ATOM 753 O O . ASP A 1 91 ? -2.571 -16.027 1.352 1.00 85.19 91 ASP A O 1
ATOM 757 N N . TRP A 1 92 ? -1.070 -14.700 2.356 1.00 87.88 92 TRP A N 1
ATOM 758 C CA . TRP A 1 92 ? -2.075 -13.909 3.050 1.00 87.88 92 TRP A CA 1
ATOM 759 C C . TRP A 1 92 ? -2.924 -13.066 2.088 1.00 87.88 92 TRP A C 1
ATOM 761 O O . TRP A 1 92 ? -4.137 -12.962 2.297 1.00 87.88 92 TRP A O 1
ATOM 771 N N . ILE A 1 93 ? -2.320 -12.462 1.054 1.00 87.75 93 ILE A N 1
ATOM 772 C CA . ILE A 1 93 ? -3.019 -11.620 0.072 1.00 87.75 93 ILE A CA 1
ATOM 773 C C . ILE A 1 93 ? -3.806 -12.459 -0.943 1.00 87.75 93 ILE A C 1
ATOM 775 O O . ILE A 1 93 ? -4.817 -11.960 -1.437 1.00 87.75 93 ILE A O 1
ATOM 779 N N . LYS A 1 94 ? -3.393 -13.691 -1.268 1.00 83.44 94 LYS A N 1
ATOM 780 C CA . LYS A 1 94 ? -4.113 -14.563 -2.218 1.00 83.44 94 LYS A CA 1
ATOM 781 C C . LYS A 1 94 ? -5.607 -14.676 -1.902 1.00 83.44 94 LYS A C 1
ATOM 783 O O . LYS A 1 94 ? -6.362 -14.480 -2.893 1.00 83.44 94 LYS A O 1
#

Foldseek 3Di:
DALLLLLLVQLVCVVVVPFKFFCVLLPHDQVSVVVSQCVCCVVPQWVAWDDDDSHIMHGDVGIDGDPVVVVSNVVVVVSVVVDDDSVCNNVSRD

pLDDT: mean 91.9, std 8.43, range [58.47, 98.56]